Protein AF-A0A358DQ91-F1 (afdb_monomer_lite)

Radius of gyration: 18.89 Å; chains: 1; bounding box: 40×40×50 Å

Foldseek 3Di:
DDDDPPPPDPPVVVVCVVVVVVVVVVVVVVVVPDDDDDDPDDDDDQDDPDDDDPCSLVVQLVVCVVCVVVVDDDAAEDQQVQEPRDKDWDDPPDDCNHRHPSQVVSCVRVPGRTID

Sequence (116 aa):
MTNRPWYWHPVPSTLMTPMSWLWKAGQQWRHGRRRTEVHELPLLVVGNPRVGGSGKTPISIDLVERARDLGFEPCWIGRGVGGDGRIRQVTAETGSAQVGDEALMARHRLGSHCYS

pLDDT: mean 82.65, std 13.24, range [38.34, 95.06]

Secondary structure (DSSP, 8-state):
-----GGG-SSTTTTTHHHHHHHHHHHHHHHTT---PPPSS-------SSSS--SHHHHHHHHHHHHHHTT----EE---TTS-S---B--SS--HHHH-HHHHHHHHHH-S-EE-

Structure (mmCIF, N/CA/C/O backbone):
data_AF-A0A358DQ91-F1
#
_entry.id   AF-A0A358DQ91-F1
#
loop_
_atom_site.group_PDB
_atom_site.id
_atom_site.type_symbol
_atom_site.label_atom_id
_atom_site.label_alt_id
_atom_site.label_comp_id
_atom_site.label_asym_id
_atom_site.label_entity_id
_atom_site.label_seq_id
_atom_site.pdbx_PDB_ins_code
_atom_site.Cartn_x
_atom_site.Cartn_y
_atom_site.Cartn_z
_atom_site.occupancy
_atom_site.B_iso_or_equiv
_atom_site.auth_seq_id
_atom_site.auth_comp_id
_atom_site.auth_asym_id
_atom_site.auth_atom_id
_atom_site.pdbx_PDB_model_num
ATOM 1 N N . MET A 1 1 ? -2.909 19.745 -30.923 1.00 38.34 1 MET A N 1
ATOM 2 C CA . MET A 1 1 ? -1.486 19.590 -30.548 1.00 38.34 1 MET A CA 1
ATOM 3 C C . MET A 1 1 ? -1.323 18.246 -29.848 1.00 38.34 1 MET A C 1
ATOM 5 O O . MET A 1 1 ? -1.546 18.143 -28.652 1.00 38.34 1 MET A O 1
ATOM 9 N N . THR A 1 2 ? -1.072 17.187 -30.616 1.00 44.75 2 THR A N 1
ATOM 10 C CA . THR A 1 2 ? -1.072 15.796 -30.136 1.00 44.75 2 THR A CA 1
ATOM 11 C C . THR A 1 2 ? 0.352 15.422 -29.737 1.00 44.75 2 THR A C 1
ATOM 13 O O . THR A 1 2 ? 1.214 15.258 -30.598 1.00 44.75 2 THR A O 1
ATOM 16 N N . ASN A 1 3 ? 0.618 15.343 -28.433 1.00 47.53 3 ASN A N 1
ATOM 17 C CA . ASN A 1 3 ? 1.941 15.027 -27.903 1.00 47.53 3 ASN A CA 1
ATOM 18 C C . ASN A 1 3 ? 2.223 13.531 -28.129 1.00 47.53 3 ASN A C 1
ATOM 20 O O . ASN A 1 3 ? 1.727 12.673 -27.398 1.00 47.53 3 ASN A O 1
ATOM 24 N N . ARG A 1 4 ? 2.954 13.199 -29.200 1.00 50.25 4 ARG A N 1
ATOM 25 C CA . ARG A 1 4 ? 3.405 11.827 -29.474 1.00 50.25 4 ARG A CA 1
ATOM 26 C C . ARG A 1 4 ? 4.450 11.444 -28.413 1.00 50.25 4 ARG A C 1
ATOM 28 O O . ARG A 1 4 ? 5.433 12.168 -28.276 1.00 50.25 4 ARG A O 1
ATOM 35 N N . PRO A 1 5 ? 4.282 10.337 -27.666 1.00 57.47 5 PRO A N 1
ATOM 36 C CA . PRO A 1 5 ? 5.267 9.921 -26.673 1.00 57.47 5 PRO A CA 1
ATOM 37 C C . PRO A 1 5 ? 6.596 9.560 -27.354 1.00 57.47 5 PRO A C 1
ATOM 39 O O . PRO A 1 5 ? 6.612 8.821 -28.338 1.00 57.47 5 PRO A O 1
ATOM 42 N N . TRP A 1 6 ? 7.711 10.067 -26.815 1.00 58.00 6 TRP A N 1
ATOM 43 C CA . TRP A 1 6 ? 9.062 10.016 -27.408 1.00 58.00 6 TRP A CA 1
ATOM 44 C C . TRP A 1 6 ? 9.609 8.596 -27.693 1.00 58.00 6 TRP A C 1
ATOM 46 O O . TRP A 1 6 ? 10.590 8.436 -28.414 1.00 58.00 6 TRP A O 1
ATOM 56 N N . TYR A 1 7 ? 8.946 7.552 -27.188 1.00 59.28 7 TYR A N 1
ATOM 57 C CA . TYR A 1 7 ? 9.314 6.140 -27.353 1.00 59.28 7 TYR A CA 1
ATOM 58 C C . TYR A 1 7 ? 9.009 5.537 -28.743 1.00 59.28 7 TYR A C 1
ATOM 60 O O . TYR A 1 7 ? 9.234 4.350 -28.958 1.00 59.28 7 TYR A O 1
ATOM 68 N N . TRP A 1 8 ? 8.498 6.330 -29.692 1.00 48.94 8 TRP A N 1
ATOM 69 C CA . TRP A 1 8 ? 8.071 5.878 -31.028 1.00 48.94 8 TRP A CA 1
ATOM 70 C C . TRP A 1 8 ? 9.115 6.052 -32.147 1.00 48.94 8 TRP A C 1
ATOM 72 O O . TRP A 1 8 ? 8.761 6.021 -33.326 1.00 48.94 8 TRP A O 1
ATOM 82 N N . HIS A 1 9 ? 10.401 6.210 -31.817 1.00 56.31 9 HIS A N 1
ATOM 83 C CA . HIS A 1 9 ? 11.472 6.164 -32.819 1.00 56.31 9 HIS A CA 1
ATOM 84 C C . HIS A 1 9 ? 12.036 4.733 -32.945 1.00 56.31 9 HIS A C 1
ATOM 86 O O . HIS A 1 9 ? 12.539 4.190 -31.960 1.00 56.31 9 HIS A O 1
ATOM 92 N N . PRO A 1 10 ? 11.984 4.103 -34.137 1.00 58.41 10 PRO A N 1
ATOM 93 C CA . PRO A 1 10 ? 12.321 2.685 -34.309 1.00 58.41 10 PRO A CA 1
ATOM 94 C C . PRO A 1 10 ? 13.823 2.360 -34.217 1.00 58.41 10 PRO A C 1
ATOM 96 O O . PRO A 1 10 ? 14.178 1.193 -34.116 1.00 58.41 10 PRO A O 1
ATOM 99 N N . VAL A 1 11 ? 14.714 3.358 -34.227 1.00 58.59 11 VAL A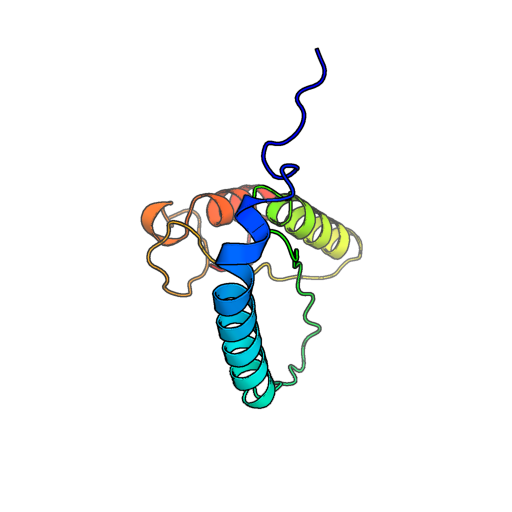 N 1
ATOM 100 C CA . VAL A 1 11 ? 16.158 3.136 -34.451 1.00 58.59 11 VAL A CA 1
ATOM 101 C C . VAL A 1 11 ? 17.022 3.078 -33.169 1.00 58.59 11 VAL A C 1
ATOM 103 O O . VAL A 1 11 ? 17.941 2.264 -33.140 1.00 58.59 11 VAL A O 1
ATOM 106 N N . PRO A 1 12 ? 16.745 3.796 -32.054 1.00 56.69 12 PRO A N 1
ATOM 107 C CA . PRO A 1 12 ? 17.537 3.633 -30.822 1.00 56.69 12 PRO A CA 1
ATOM 108 C C . PRO A 1 12 ? 17.198 2.357 -30.025 1.00 56.69 12 PRO A C 1
ATOM 110 O O . PRO A 1 12 ? 17.978 1.925 -29.177 1.00 56.69 12 PRO A O 1
ATOM 113 N N . SER A 1 13 ? 16.042 1.733 -30.288 1.00 55.09 13 SER A N 1
ATOM 114 C CA . SER A 1 13 ? 15.545 0.565 -29.537 1.00 55.09 13 SER A CA 1
ATOM 115 C C . SER A 1 13 ? 16.318 -0.732 -29.818 1.00 55.09 13 SER A C 1
ATOM 117 O O . SER A 1 13 ? 16.340 -1.634 -28.976 1.00 55.09 13 SER A O 1
ATOM 119 N N . THR A 1 14 ? 16.994 -0.825 -30.968 1.00 61.78 14 THR A N 1
ATOM 120 C CA . THR A 1 14 ? 17.742 -2.028 -31.374 1.00 61.78 14 THR A CA 1
ATOM 121 C C . THR A 1 14 ? 19.094 -2.151 -30.658 1.00 61.78 14 THR A C 1
ATOM 123 O O . THR A 1 1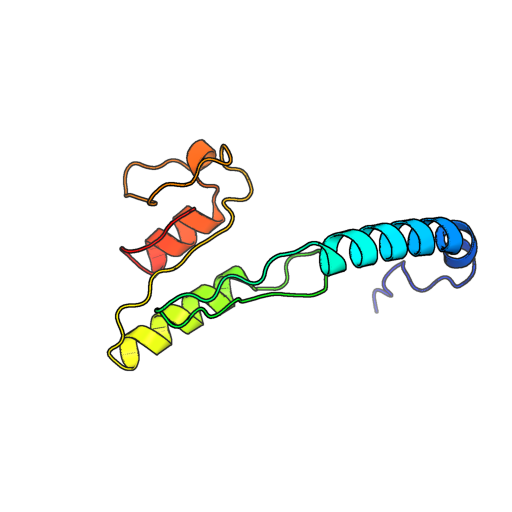4 ? 19.593 -3.248 -30.421 1.00 61.78 14 THR A O 1
ATOM 126 N N . LEU A 1 15 ? 19.685 -1.028 -30.238 1.00 70.81 15 LEU A N 1
ATOM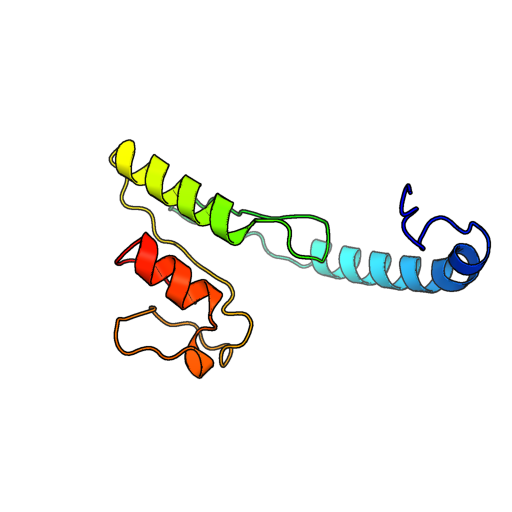 127 C CA . LEU A 1 15 ? 20.956 -1.041 -29.504 1.00 70.81 15 LEU A CA 1
ATOM 128 C C . LEU A 1 15 ? 20.778 -1.491 -28.040 1.00 70.81 15 LEU A C 1
ATOM 130 O O . LEU A 1 15 ? 21.685 -2.055 -27.436 1.00 70.81 15 LEU A O 1
ATOM 134 N N . MET A 1 16 ? 19.585 -1.282 -27.472 1.00 68.94 16 MET A N 1
ATOM 135 C CA . MET A 1 16 ? 19.224 -1.676 -26.099 1.00 68.94 16 MET A CA 1
ATOM 136 C C . MET A 1 16 ? 18.619 -3.090 -26.012 1.00 68.94 16 MET A C 1
ATOM 138 O O . MET A 1 16 ? 18.322 -3.589 -24.920 1.00 68.94 16 MET A O 1
ATOM 142 N N . THR A 1 17 ? 18.426 -3.768 -27.146 1.00 76.88 17 THR A N 1
ATOM 143 C CA . THR A 1 17 ? 17.856 -5.120 -27.197 1.00 76.88 17 THR A CA 1
ATOM 144 C C . THR A 1 17 ? 18.707 -6.179 -26.483 1.00 76.88 17 THR A C 1
ATOM 146 O O . THR A 1 17 ? 18.118 -6.936 -25.705 1.00 76.88 17 THR A O 1
ATOM 149 N N . PRO A 1 18 ? 20.052 -6.233 -26.625 1.00 81.69 18 PRO A N 1
ATOM 150 C CA . PRO A 1 18 ? 20.855 -7.213 -25.885 1.00 81.69 18 PRO A CA 1
ATOM 151 C C . PRO A 1 18 ? 20.780 -6.995 -24.367 1.00 81.69 18 PRO A C 1
ATOM 153 O O . PRO A 1 18 ? 20.661 -7.955 -23.605 1.00 81.69 18 PRO A O 1
ATOM 156 N N . MET A 1 19 ? 20.733 -5.738 -23.914 1.00 79.94 19 MET A N 1
ATOM 157 C CA . MET A 1 19 ? 20.556 -5.415 -22.493 1.00 79.94 19 MET A CA 1
ATOM 158 C C . MET A 1 19 ? 19.178 -5.854 -21.975 1.00 79.94 19 MET A C 1
ATOM 160 O O . MET A 1 19 ? 19.052 -6.360 -20.860 1.00 79.94 19 MET A O 1
ATOM 164 N N . SER A 1 20 ? 18.144 -5.742 -22.811 1.00 80.44 20 SER A N 1
ATOM 165 C CA . SER A 1 20 ? 16.796 -6.221 -22.488 1.00 80.44 20 SER A CA 1
ATOM 166 C C . SER A 1 20 ? 16.742 -7.746 -22.346 1.00 80.44 20 SER A C 1
ATOM 168 O O . SER A 1 20 ? 16.019 -8.260 -21.492 1.00 80.44 20 SER A O 1
ATOM 170 N N . TRP A 1 21 ? 17.503 -8.484 -23.161 1.00 82.31 21 TRP A N 1
ATOM 171 C CA . TRP A 1 21 ? 17.603 -9.944 -23.066 1.00 82.31 21 TRP A CA 1
ATOM 172 C C . TRP A 1 21 ? 18.317 -10.371 -21.788 1.00 82.31 21 TRP A C 1
ATOM 174 O O . TRP A 1 21 ? 17.822 -11.255 -21.090 1.00 82.31 21 TRP A O 1
ATOM 184 N N . LEU A 1 22 ? 19.412 -9.694 -21.431 1.00 86.12 22 LEU A N 1
ATOM 185 C CA . LEU A 1 22 ? 20.124 -9.940 -20.177 1.00 86.12 22 LEU A CA 1
ATOM 186 C C . LEU A 1 22 ? 19.214 -9.704 -18.960 1.00 86.12 22 LEU A C 1
ATOM 188 O O . LEU A 1 22 ? 19.145 -10.543 -18.060 1.00 86.12 22 LEU A O 1
ATOM 192 N N . TRP A 1 23 ? 18.443 -8.612 -18.967 1.00 84.56 23 TRP A N 1
ATOM 193 C CA . TRP A 1 23 ? 17.453 -8.332 -17.924 1.00 84.56 23 TRP A CA 1
ATOM 194 C C . TRP A 1 23 ? 16.376 -9.424 -17.835 1.00 84.56 23 TRP A C 1
ATOM 196 O O . TRP A 1 23 ? 16.066 -9.905 -16.743 1.00 84.56 23 TRP A O 1
ATOM 206 N N . LYS A 1 24 ? 15.825 -9.862 -18.977 1.00 83.38 24 LYS A N 1
ATOM 207 C CA . LYS A 1 24 ? 14.836 -10.953 -19.033 1.00 83.38 24 LYS A CA 1
ATOM 208 C C . LYS A 1 24 ? 15.402 -12.272 -18.508 1.00 83.38 24 LYS A C 1
ATOM 210 O O . LYS A 1 24 ? 14.728 -12.935 -17.724 1.00 83.38 24 LYS A O 1
ATOM 215 N N . ALA A 1 25 ? 16.628 -12.629 -18.888 1.00 84.69 25 ALA A N 1
ATOM 216 C CA . ALA A 1 25 ? 17.294 -13.842 -18.420 1.00 84.69 25 ALA A CA 1
ATOM 217 C C . ALA A 1 25 ? 17.487 -13.825 -16.894 1.00 84.69 25 ALA A C 1
ATOM 219 O O . ALA A 1 25 ? 17.144 -14.793 -16.215 1.00 84.69 25 ALA A O 1
ATOM 220 N N . GLY A 1 26 ? 17.937 -12.694 -16.337 1.00 84.75 26 GLY A N 1
ATOM 221 C CA . GLY A 1 26 ? 18.048 -12.509 -14.889 1.00 84.75 26 GLY A CA 1
ATOM 222 C C . GLY A 1 26 ? 16.700 -12.623 -14.168 1.00 84.75 26 GLY A C 1
ATOM 223 O O . GLY A 1 26 ? 16.599 -13.284 -13.134 1.00 84.75 26 GLY A O 1
ATOM 224 N N . GLN A 1 27 ? 15.638 -12.039 -14.728 1.00 83.31 27 GLN A N 1
ATOM 225 C CA . GLN A 1 27 ? 14.289 -12.158 -14.169 1.00 83.31 27 GLN A CA 1
ATOM 226 C C . GLN A 1 27 ? 13.782 -13.605 -14.205 1.00 83.31 27 GLN A C 1
ATOM 228 O O . GLN A 1 27 ? 13.290 -14.088 -13.186 1.00 83.31 27 GLN A O 1
ATOM 233 N N . GLN A 1 28 ? 13.960 -14.320 -15.319 1.00 82.88 28 GLN A N 1
ATOM 234 C CA . GLN A 1 28 ? 13.566 -15.726 -15.451 1.00 82.88 28 GLN A CA 1
ATOM 235 C C . GLN A 1 28 ? 14.292 -16.614 -14.433 1.00 82.88 28 GLN A C 1
ATOM 237 O O . GLN A 1 28 ? 13.670 -17.443 -13.768 1.00 82.88 28 GLN A O 1
ATOM 242 N N . TRP A 1 29 ? 15.596 -16.398 -14.255 1.00 83.81 29 TRP A N 1
ATOM 243 C CA . TRP A 1 29 ? 16.402 -17.123 -13.277 1.00 83.81 29 TRP A CA 1
ATOM 244 C C . TRP A 1 29 ? 15.932 -16.887 -11.837 1.00 83.81 29 TRP A C 1
ATOM 246 O O . TRP A 1 29 ? 15.848 -17.825 -11.045 1.00 83.81 29 TRP A O 1
ATOM 256 N N . ARG A 1 30 ? 15.558 -15.646 -11.500 1.00 80.12 30 ARG A N 1
ATOM 257 C CA . ARG A 1 30 ? 14.964 -15.321 -10.195 1.00 80.12 30 ARG A CA 1
ATOM 258 C C . ARG A 1 30 ? 13.588 -15.953 -10.028 1.00 80.12 30 ARG A C 1
ATOM 260 O O . ARG A 1 30 ? 13.302 -16.454 -8.948 1.00 80.12 30 ARG A O 1
ATOM 267 N N . HIS A 1 31 ? 12.744 -15.938 -11.059 1.00 76.44 31 HIS A N 1
ATOM 268 C CA . HIS A 1 31 ? 11.412 -16.543 -11.012 1.00 76.44 31 HIS A CA 1
ATOM 269 C C . HIS A 1 31 ? 11.472 -18.053 -10.764 1.00 76.44 31 HIS A C 1
ATOM 271 O O . HIS A 1 31 ? 10.747 -18.533 -9.900 1.00 76.44 31 HIS A O 1
ATOM 277 N N . GLY A 1 32 ? 12.388 -18.774 -11.418 1.00 76.69 32 GLY A N 1
ATOM 278 C CA . GLY A 1 32 ? 12.575 -20.215 -11.203 1.00 76.69 32 GLY A CA 1
ATOM 279 C C . GLY A 1 32 ? 13.092 -20.599 -9.809 1.00 76.69 32 GLY A C 1
ATOM 280 O O . GLY A 1 32 ? 13.072 -21.771 -9.452 1.00 76.69 32 GLY A O 1
ATOM 281 N N . ARG A 1 33 ? 13.555 -19.627 -9.013 1.00 76.38 33 ARG A N 1
ATOM 282 C CA . ARG A 1 33 ? 14.074 -19.826 -7.649 1.00 76.38 33 ARG A CA 1
ATOM 283 C C . ARG A 1 33 ? 13.160 -19.276 -6.559 1.00 76.38 33 ARG A C 1
ATOM 285 O O . ARG A 1 33 ? 13.496 -19.376 -5.381 1.00 76.38 33 ARG A O 1
ATOM 292 N N . ARG A 1 34 ? 1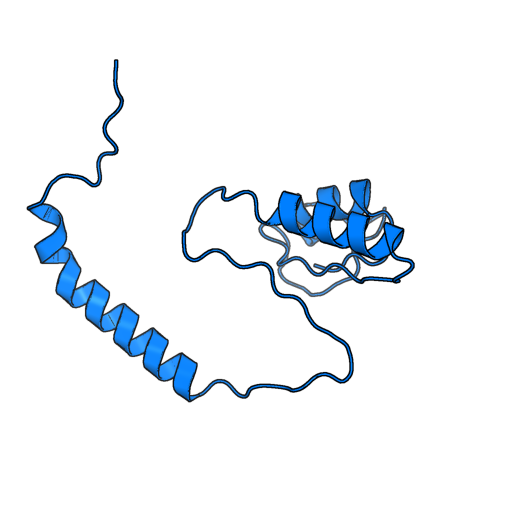2.030 -18.664 -6.923 1.00 78.56 34 ARG A N 1
ATOM 293 C CA . ARG A 1 34 ? 11.055 -18.190 -5.938 1.00 78.56 34 ARG A CA 1
ATOM 294 C C . ARG A 1 34 ? 10.311 -19.392 -5.378 1.00 78.56 34 ARG A C 1
ATOM 296 O O . ARG A 1 34 ? 9.755 -20.184 -6.131 1.00 78.56 34 ARG A O 1
ATOM 303 N N . ARG A 1 35 ? 10.293 -19.507 -4.054 1.00 75.69 35 ARG A N 1
ATOM 304 C CA . ARG A 1 35 ? 9.345 -20.382 -3.372 1.00 75.69 35 ARG A CA 1
ATOM 305 C C . ARG A 1 35 ? 8.003 -19.667 -3.333 1.00 75.69 35 ARG A C 1
ATOM 307 O O . ARG A 1 35 ? 7.939 -18.501 -2.951 1.00 75.69 35 ARG A O 1
ATOM 314 N N . THR A 1 36 ? 6.962 -20.355 -3.778 1.00 78.69 36 THR A N 1
ATOM 315 C CA . THR A 1 36 ? 5.589 -19.919 -3.542 1.00 78.69 36 THR A CA 1
ATOM 316 C C . THR A 1 36 ? 5.235 -20.333 -2.127 1.00 78.69 36 THR A C 1
ATOM 318 O O . THR A 1 36 ? 5.227 -21.524 -1.819 1.00 78.69 36 THR A O 1
ATOM 321 N N . GLU A 1 37 ? 4.989 -19.358 -1.267 1.00 81.56 37 GLU A N 1
ATOM 322 C CA . GLU A 1 37 ? 4.444 -19.607 0.061 1.00 81.56 37 GLU A CA 1
ATOM 323 C C . GLU A 1 37 ? 2.922 -19.594 -0.042 1.00 81.56 37 GLU A C 1
ATOM 325 O O . GLU A 1 37 ? 2.335 -18.718 -0.681 1.00 81.56 37 GLU A O 1
ATOM 330 N N . VAL A 1 38 ? 2.289 -20.618 0.524 1.00 80.19 38 VAL A N 1
ATOM 331 C CA . VAL A 1 38 ? 0.835 -20.676 0.643 1.00 80.19 38 VAL A CA 1
ATOM 332 C C . VAL A 1 38 ? 0.492 -20.114 2.010 1.00 80.19 38 VAL A C 1
ATOM 334 O O . VAL A 1 38 ? 1.011 -20.581 3.022 1.00 80.19 38 VAL A O 1
ATOM 337 N N . HIS A 1 39 ? -0.361 -19.100 2.026 1.00 82.38 39 HIS A N 1
ATOM 338 C CA . HIS A 1 39 ? -0.862 -18.504 3.254 1.00 82.38 39 HIS A CA 1
ATOM 339 C C . HIS A 1 39 ? -2.276 -19.021 3.527 1.00 82.38 39 HIS A C 1
ATOM 341 O O . HIS A 1 39 ? -3.044 -19.252 2.595 1.00 82.38 39 HIS A O 1
ATOM 347 N N . GLU A 1 40 ? -2.617 -19.196 4.803 1.00 87.00 40 GLU A N 1
ATOM 348 C CA . GLU A 1 40 ? -3.952 -19.641 5.233 1.00 87.00 40 GLU A CA 1
ATOM 349 C C . GLU A 1 40 ? -5.028 -18.572 4.983 1.00 87.00 40 GLU A C 1
ATOM 351 O O . GLU A 1 40 ? -6.209 -18.883 4.843 1.00 87.00 40 GLU A O 1
ATOM 356 N N . LEU A 1 41 ? -4.609 -17.306 4.893 1.00 87.44 41 LEU A N 1
ATOM 357 C CA . LEU A 1 41 ? -5.474 -16.163 4.627 1.00 87.44 41 LEU A CA 1
ATOM 358 C C . LEU A 1 41 ? -5.489 -15.807 3.131 1.00 87.44 41 LEU A C 1
ATOM 360 O O . LEU A 1 41 ? -4.447 -15.878 2.470 1.00 87.44 41 LEU A O 1
ATOM 364 N N . PRO A 1 42 ? -6.638 -15.359 2.591 1.00 87.75 42 PRO A N 1
ATOM 365 C CA . PRO A 1 42 ? -6.730 -14.911 1.207 1.00 87.75 42 PRO A CA 1
ATOM 366 C C . PRO A 1 42 ? -5.867 -13.661 0.980 1.00 87.75 42 PRO A C 1
ATOM 368 O O . PRO A 1 42 ? -6.051 -12.634 1.630 1.00 87.75 42 PRO A O 1
ATOM 371 N N . LEU A 1 43 ? -4.936 -13.741 0.024 1.00 90.50 43 LEU A N 1
ATOM 372 C CA . LEU A 1 43 ? -4.027 -12.651 -0.337 1.00 90.50 43 LEU A CA 1
ATOM 373 C C . LEU A 1 43 ? -4.360 -12.104 -1.729 1.00 90.50 43 LEU A C 1
ATOM 375 O O . LEU A 1 43 ? -4.301 -12.831 -2.721 1.00 90.50 43 LEU A O 1
ATOM 379 N N . LEU A 1 44 ? -4.641 -10.802 -1.814 1.00 90.56 44 LEU A N 1
ATOM 380 C CA . LEU A 1 44 ? -4.926 -10.111 -3.070 1.00 90.56 44 LEU A CA 1
ATOM 381 C C . LEU A 1 44 ? -3.821 -9.102 -3.397 1.00 90.56 44 LEU A C 1
ATOM 383 O O . LEU A 1 44 ? -3.633 -8.110 -2.699 1.00 90.56 44 LEU A O 1
ATOM 387 N N . VAL A 1 45 ? -3.080 -9.357 -4.478 1.00 90.12 45 VAL A N 1
ATOM 388 C CA . VAL A 1 45 ? -1.927 -8.537 -4.879 1.00 90.12 45 VAL A CA 1
ATOM 389 C C . VAL A 1 45 ? -2.309 -7.586 -6.013 1.00 90.12 45 VAL A C 1
ATOM 391 O O . VAL A 1 45 ? -2.569 -8.014 -7.137 1.00 90.12 45 VAL A O 1
ATOM 394 N N . VAL A 1 46 ? -2.263 -6.277 -5.750 1.00 88.62 46 VAL A N 1
ATOM 395 C CA . VAL A 1 46 ? -2.529 -5.237 -6.759 1.00 88.62 46 VAL A CA 1
ATOM 396 C C . VAL A 1 46 ? -1.226 -4.810 -7.448 1.00 88.62 46 VAL A C 1
ATOM 398 O O . VAL A 1 46 ? -0.442 -3.994 -6.959 1.00 88.62 46 VAL A O 1
ATOM 401 N N . GLY A 1 47 ? -0.975 -5.396 -8.620 1.00 84.25 47 GLY A N 1
ATOM 402 C CA . GLY A 1 47 ? 0.201 -5.155 -9.462 1.00 84.25 47 GLY A CA 1
ATOM 403 C C . GLY A 1 47 ? -0.058 -4.242 -10.670 1.00 84.25 47 GLY A C 1
ATOM 404 O O . GLY A 1 47 ? -1.165 -3.821 -10.949 1.00 84.25 47 GLY A O 1
ATOM 405 N N . ASN A 1 48 ? 1.005 -3.889 -11.395 1.00 80.75 48 ASN A N 1
ATOM 406 C CA . ASN A 1 48 ? 0.972 -3.190 -12.692 1.00 80.75 48 ASN A CA 1
ATOM 407 C C . ASN A 1 48 ? 2.293 -3.536 -13.374 1.00 80.75 48 ASN A C 1
ATOM 409 O O . ASN A 1 48 ? 3.334 -3.343 -12.735 1.00 80.75 48 ASN A O 1
ATOM 413 N N . PRO A 1 49 ? 2.271 -3.991 -14.631 1.00 73.25 49 PRO A N 1
ATOM 414 C CA . PRO A 1 49 ? 3.483 -4.313 -15.373 1.00 73.25 49 PRO A CA 1
ATOM 415 C C . PRO A 1 49 ? 4.318 -3.087 -15.775 1.00 73.25 49 PRO A C 1
ATOM 417 O O . PRO A 1 49 ? 5.456 -3.262 -16.203 1.00 73.25 49 PRO A O 1
ATOM 420 N N . ARG A 1 50 ? 3.788 -1.857 -15.668 1.00 68.31 50 ARG A N 1
ATOM 421 C CA . ARG A 1 50 ? 4.493 -0.629 -16.074 1.00 68.31 50 ARG A CA 1
ATOM 422 C C . ARG A 1 50 ? 5.007 0.199 -14.893 1.00 68.31 50 ARG A C 1
ATOM 424 O O . ARG A 1 50 ? 4.365 0.293 -13.845 1.00 68.31 50 ARG A O 1
ATOM 431 N N . VAL A 1 51 ? 6.166 0.826 -15.103 1.00 60.84 51 VAL A N 1
ATOM 432 C CA . VAL A 1 51 ? 6.769 1.818 -14.199 1.00 60.84 51 VAL A CA 1
ATOM 433 C C . VAL A 1 51 ? 6.142 3.187 -14.492 1.00 60.84 51 VAL A C 1
ATOM 435 O O . VAL A 1 51 ? 6.056 3.579 -15.653 1.00 60.84 51 VAL A O 1
ATOM 438 N N . GLY A 1 52 ? 5.672 3.885 -13.455 1.00 62.97 52 GLY A N 1
ATOM 439 C CA . GLY A 1 52 ? 4.971 5.174 -13.555 1.00 62.97 52 GLY A CA 1
ATOM 440 C C . GLY A 1 52 ? 3.709 5.231 -12.686 1.00 62.97 52 GLY A C 1
ATOM 441 O O . GLY A 1 52 ? 3.225 4.191 -12.226 1.00 62.97 52 GLY A O 1
ATOM 442 N N . GLY A 1 53 ? 3.171 6.436 -12.461 1.00 66.12 53 GLY A N 1
ATOM 443 C CA . GLY A 1 53 ? 1.959 6.684 -11.668 1.00 66.12 53 GLY A CA 1
ATOM 444 C C . GLY A 1 53 ? 0.732 6.003 -12.273 1.00 66.12 53 GLY A C 1
ATOM 445 O O . GLY A 1 53 ? 0.045 6.567 -13.113 1.00 66.12 53 GLY A O 1
ATOM 446 N N . SER A 1 54 ? 0.493 4.754 -11.875 1.00 63.66 54 SER A N 1
ATOM 447 C CA . SER A 1 54 ? -0.490 3.865 -12.511 1.00 63.66 54 SER A CA 1
ATOM 448 C C . SER A 1 54 ? -1.721 3.621 -11.638 1.00 63.66 54 SER A C 1
ATOM 450 O O . SER A 1 54 ? -2.398 2.614 -11.803 1.00 63.66 54 SER A O 1
ATOM 452 N N . GLY A 1 55 ? -1.965 4.491 -10.654 1.00 76.62 55 GLY A N 1
ATOM 453 C CA . GLY A 1 55 ? -3.163 4.447 -9.810 1.00 76.62 55 GLY A CA 1
ATOM 454 C C . GLY A 1 55 ? -3.301 3.219 -8.902 1.00 76.62 55 GLY A C 1
ATOM 455 O O . GLY A 1 55 ? -4.362 3.024 -8.323 1.00 76.62 55 GLY A O 1
ATOM 456 N N . LYS A 1 56 ? -2.252 2.400 -8.742 1.00 86.38 56 LYS A N 1
ATOM 457 C CA . LYS A 1 56 ? -2.291 1.165 -7.932 1.00 86.38 56 LYS A CA 1
ATOM 458 C C . LYS A 1 56 ? -2.744 1.425 -6.501 1.00 86.38 56 LYS A C 1
ATOM 460 O O . LYS A 1 56 ? -3.582 0.694 -5.995 1.00 86.38 56 LYS A O 1
ATOM 465 N N . THR A 1 57 ? -2.170 2.448 -5.871 1.00 86.88 57 THR A N 1
ATOM 466 C CA . THR A 1 57 ? -2.419 2.779 -4.468 1.00 86.88 57 THR A CA 1
ATOM 467 C C . THR A 1 57 ? -3.884 3.188 -4.272 1.00 86.88 57 THR A C 1
ATOM 469 O O . THR A 1 57 ? -4.556 2.509 -3.497 1.00 86.88 57 THR A O 1
ATOM 472 N N . PRO A 1 58 ? -4.449 4.140 -5.050 1.00 87.81 58 PRO A N 1
ATOM 473 C CA . PRO A 1 58 ? -5.890 4.406 -5.041 1.00 87.81 58 PRO A CA 1
ATOM 474 C C . PRO A 1 58 ? -6.766 3.167 -5.263 1.00 87.81 58 PRO A C 1
ATOM 476 O O . PRO A 1 58 ? -7.702 2.949 -4.505 1.00 87.81 58 PRO A O 1
ATOM 479 N N . ILE A 1 59 ? -6.441 2.326 -6.253 1.00 90.94 59 ILE A N 1
ATOM 480 C CA . ILE A 1 59 ? -7.221 1.112 -6.555 1.00 90.94 59 ILE A CA 1
ATOM 481 C C . ILE A 1 59 ? -7.162 0.114 -5.394 1.00 90.94 59 ILE A C 1
ATOM 483 O O . ILE A 1 59 ? -8.167 -0.494 -5.047 1.00 90.94 59 ILE A O 1
ATOM 487 N N . SER A 1 60 ? -5.993 -0.058 -4.777 1.00 92.75 60 SER A N 1
ATOM 488 C CA . SER A 1 60 ? -5.837 -0.960 -3.636 1.00 92.75 60 SER A CA 1
ATOM 489 C C . SER A 1 60 ? -6.618 -0.481 -2.413 1.00 92.75 60 SER A C 1
ATOM 491 O O . SER A 1 60 ? -7.152 -1.305 -1.684 1.00 92.75 60 SER A O 1
ATOM 493 N N . ILE A 1 61 ? -6.721 0.835 -2.215 1.00 92.31 61 ILE A N 1
ATOM 494 C CA . ILE A 1 61 ? -7.501 1.434 -1.130 1.00 92.31 61 ILE A CA 1
ATOM 495 C C . ILE A 1 61 ? -9.000 1.238 -1.389 1.00 92.31 61 ILE A C 1
ATOM 497 O O . ILE A 1 61 ? -9.692 0.735 -0.512 1.00 92.31 61 ILE A O 1
ATOM 501 N N . ASP A 1 62 ? -9.484 1.538 -2.599 1.00 92.94 62 ASP A N 1
ATOM 502 C CA . ASP A 1 62 ? -10.888 1.321 -2.998 1.00 92.94 62 ASP A CA 1
ATOM 503 C C . ASP A 1 62 ? -11.306 -0.154 -2.852 1.00 92.94 62 ASP A C 1
ATOM 505 O O . ASP A 1 62 ? -12.395 -0.463 -2.378 1.00 92.94 62 ASP A O 1
ATOM 509 N N . LEU A 1 63 ? -10.413 -1.089 -3.177 1.00 93.62 63 LEU A N 1
ATOM 510 C CA . LEU A 1 63 ? -10.658 -2.520 -3.005 1.00 93.62 63 LEU A CA 1
ATOM 511 C C . LEU A 1 63 ? -10.825 -2.918 -1.532 1.00 93.62 63 LEU A C 1
ATOM 513 O O . LEU A 1 63 ? -11.672 -3.749 -1.209 1.00 93.62 63 LEU A O 1
ATOM 517 N N . VAL A 1 64 ? -10.026 -2.323 -0.645 1.00 95.06 64 VAL A N 1
ATOM 518 C CA . VAL A 1 64 ? -10.132 -2.529 0.805 1.00 95.06 64 VAL A CA 1
ATOM 519 C C . VAL A 1 64 ? -11.423 -1.913 1.346 1.00 95.06 64 VAL A C 1
ATOM 521 O O . VAL A 1 64 ? -12.091 -2.554 2.153 1.00 95.06 64 VAL A O 1
ATOM 524 N N . GLU A 1 65 ? -11.805 -0.718 0.885 1.00 94.00 65 GLU A N 1
ATOM 525 C CA . GLU A 1 65 ? -13.088 -0.081 1.228 1.00 94.00 65 GLU A CA 1
ATOM 526 C C . GLU A 1 65 ? -14.264 -0.993 0.841 1.00 94.00 65 GLU A C 1
ATOM 528 O O . GLU A 1 65 ? -15.055 -1.373 1.701 1.00 94.00 65 GLU A O 1
ATOM 533 N N . ARG A 1 66 ? -14.307 -1.477 -0.406 1.00 94.44 66 ARG A N 1
ATOM 534 C CA . ARG A 1 66 ? -15.359 -2.402 -0.866 1.00 94.44 66 ARG A CA 1
ATOM 535 C C . ARG A 1 66 ? -15.379 -3.718 -0.096 1.00 94.44 66 ARG A C 1
ATOM 537 O O . ARG A 1 66 ? -16.447 -4.260 0.164 1.00 94.44 66 ARG A O 1
ATOM 544 N N . ALA A 1 67 ? -14.215 -4.265 0.250 1.00 93.81 67 ALA A N 1
ATOM 545 C CA . ALA A 1 67 ? -14.152 -5.486 1.047 1.00 93.81 67 ALA A CA 1
ATOM 546 C C . ALA A 1 67 ? -14.749 -5.271 2.449 1.00 93.81 67 ALA A C 1
ATOM 548 O O . ALA A 1 67 ? -15.437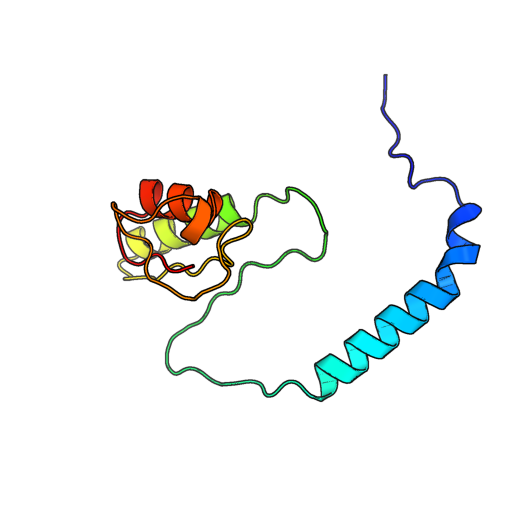 -6.154 2.957 1.00 93.81 67 ALA A O 1
ATOM 549 N N . ARG A 1 68 ? -14.560 -4.090 3.047 1.00 94.19 68 ARG A N 1
ATOM 550 C CA . ARG A 1 68 ? -15.212 -3.732 4.315 1.00 94.19 68 ARG A CA 1
ATOM 551 C C . ARG A 1 68 ? -16.717 -3.574 4.172 1.00 94.19 68 ARG A C 1
ATOM 553 O O . ARG A 1 68 ? -17.442 -4.063 5.030 1.00 94.19 68 ARG A O 1
ATOM 560 N N . ASP A 1 69 ? -17.187 -2.982 3.077 1.00 94.81 69 ASP A N 1
ATOM 561 C CA . ASP A 1 69 ? -18.625 -2.873 2.791 1.00 94.81 69 ASP A CA 1
ATOM 562 C C . ASP A 1 69 ? -19.294 -4.250 2.647 1.00 94.81 69 ASP A C 1
ATOM 564 O O . ASP A 1 69 ? -20.469 -4.422 2.963 1.00 94.81 69 ASP A O 1
ATOM 568 N N . LEU A 1 70 ? -18.531 -5.257 2.212 1.00 95.00 70 LEU A N 1
ATOM 569 C CA . LEU A 1 70 ? -18.958 -6.657 2.153 1.00 95.00 70 LEU A CA 1
ATOM 570 C C . LEU A 1 70 ? -18.855 -7.392 3.506 1.00 95.00 70 LEU A C 1
ATOM 572 O O . LEU A 1 70 ? -19.159 -8.582 3.570 1.00 95.00 70 LEU A O 1
ATOM 576 N N . GLY A 1 71 ? -18.439 -6.712 4.579 1.00 95.00 71 GLY A N 1
ATOM 577 C CA . GLY A 1 71 ? -18.335 -7.263 5.933 1.00 95.00 71 GLY A CA 1
ATOM 578 C C . GLY A 1 71 ? -17.012 -7.965 6.254 1.00 95.00 71 GLY A C 1
ATOM 579 O O . GLY A 1 71 ? -16.928 -8.650 7.270 1.00 95.00 71 GLY A O 1
ATOM 580 N N . PHE A 1 72 ? -15.980 -7.824 5.416 1.00 93.50 72 PHE A N 1
ATOM 581 C CA . PHE A 1 72 ? -14.647 -8.354 5.717 1.00 93.50 72 PHE A CA 1
ATOM 582 C C . PHE A 1 72 ? -13.819 -7.375 6.563 1.00 93.50 72 PHE A C 1
ATOM 584 O O . PHE A 1 72 ? -14.018 -6.162 6.521 1.00 93.50 72 PHE A O 1
ATOM 591 N N . GLU A 1 73 ? -12.799 -7.899 7.249 1.00 93.06 73 GLU A N 1
ATOM 592 C CA . GLU A 1 73 ? -11.794 -7.120 7.991 1.00 93.06 73 GLU A CA 1
ATOM 593 C C . GLU A 1 73 ? -10.413 -7.184 7.297 1.00 93.06 73 GLU A C 1
ATOM 595 O O . GLU A 1 73 ? -9.489 -7.848 7.771 1.00 93.06 73 GLU A O 1
ATOM 600 N N . PRO A 1 74 ? -10.247 -6.546 6.123 1.00 94.50 74 PRO A N 1
ATOM 601 C CA . PRO A 1 74 ? -9.007 -6.596 5.357 1.00 94.50 74 PRO A CA 1
ATOM 602 C C . PRO A 1 74 ? -7.863 -5.807 6.009 1.00 94.50 74 PRO A C 1
ATOM 604 O O . PRO A 1 74 ? -8.050 -4.726 6.574 1.00 94.50 74 PRO A O 1
ATOM 607 N N . CYS A 1 75 ? -6.647 -6.314 5.807 1.00 93.81 75 CYS A N 1
ATOM 608 C CA . CYS A 1 75 ? -5.391 -5.646 6.126 1.00 93.81 75 CYS A CA 1
ATOM 609 C C . CYS A 1 75 ? -4.735 -5.127 4.838 1.00 93.81 75 CYS A C 1
ATOM 611 O O . CYS A 1 75 ? -4.561 -5.882 3.879 1.00 93.81 75 CYS A O 1
ATOM 613 N N . TRP A 1 76 ? -4.365 -3.845 4.808 1.00 94.94 76 TRP A N 1
ATOM 614 C CA . TRP A 1 76 ? -3.659 -3.243 3.678 1.00 94.94 76 TRP A CA 1
ATOM 615 C C . TRP A 1 76 ? -2.149 -3.245 3.922 1.00 94.94 76 TRP A C 1
ATOM 617 O O . TRP A 1 76 ? -1.680 -2.806 4.974 1.00 94.94 76 TRP A O 1
ATOM 627 N N . ILE A 1 77 ? -1.382 -3.705 2.932 1.00 93.19 77 ILE A N 1
ATOM 628 C CA . ILE A 1 77 ? 0.082 -3.747 2.985 1.00 93.19 77 ILE A CA 1
ATOM 629 C C . ILE A 1 77 ? 0.644 -2.970 1.794 1.00 93.19 77 ILE A C 1
ATOM 631 O O . ILE A 1 77 ? 0.472 -3.359 0.636 1.00 93.19 77 ILE A O 1
ATOM 635 N N . GLY A 1 78 ? 1.324 -1.869 2.095 1.00 91.19 78 GLY A N 1
ATOM 636 C CA . GLY A 1 78 ? 2.070 -1.054 1.147 1.00 91.19 78 GLY A CA 1
ATOM 637 C C . GLY A 1 78 ? 3.553 -1.409 1.123 1.00 91.19 78 GLY A C 1
ATOM 638 O O . GLY A 1 78 ? 4.061 -2.126 1.977 1.00 91.19 78 GLY A O 1
ATOM 639 N N . ARG A 1 79 ? 4.275 -0.888 0.126 1.00 85.06 79 ARG A N 1
ATOM 640 C CA . ARG A 1 79 ? 5.737 -1.054 0.030 1.00 85.06 79 ARG A CA 1
ATOM 641 C C . ARG A 1 79 ? 6.526 -0.008 0.833 1.00 85.06 79 ARG A C 1
ATOM 643 O O . ARG A 1 79 ? 7.722 -0.188 1.030 1.00 85.06 79 ARG A O 1
ATOM 650 N N . GLY A 1 80 ? 5.903 1.114 1.177 1.00 82.12 80 GLY A N 1
ATOM 651 C CA . GLY A 1 80 ? 6.575 2.221 1.858 1.00 82.12 80 GLY A CA 1
ATOM 652 C C . GLY A 1 80 ? 7.615 2.941 1.022 1.00 82.12 80 GLY A C 1
ATOM 653 O O . GLY A 1 80 ? 8.725 3.205 1.480 1.00 82.12 80 GLY A O 1
ATOM 654 N N . VAL A 1 81 ? 7.292 3.226 -0.242 1.00 82.31 81 VAL A N 1
ATOM 655 C CA . VAL A 1 81 ? 8.208 3.960 -1.122 1.00 82.31 81 VAL A CA 1
ATOM 656 C C . VAL A 1 81 ? 8.494 5.339 -0.518 1.00 82.31 81 VAL A C 1
ATOM 658 O O . VAL A 1 81 ? 7.571 6.106 -0.264 1.00 82.31 81 VAL A O 1
ATOM 661 N N . GLY A 1 82 ? 9.776 5.639 -0.294 1.00 83.88 82 GLY A N 1
ATOM 662 C CA . GLY A 1 82 ? 10.225 6.872 0.367 1.00 83.88 82 GLY A CA 1
ATOM 663 C C . GLY A 1 82 ? 10.382 6.767 1.890 1.00 83.88 82 GLY A C 1
ATOM 664 O O . GLY A 1 82 ? 10.883 7.709 2.493 1.00 83.88 82 GLY A O 1
ATOM 665 N N . GLY A 1 83 ? 10.000 5.638 2.497 1.00 89.50 83 GLY A N 1
ATOM 666 C CA . GLY A 1 83 ? 10.261 5.330 3.904 1.00 89.50 83 GLY A CA 1
ATOM 667 C C . GLY A 1 83 ? 11.631 4.685 4.146 1.00 89.50 83 GLY A C 1
ATOM 668 O O . GLY A 1 83 ? 12.447 4.533 3.233 1.00 89.50 83 GLY A O 1
ATOM 669 N N . ASP A 1 84 ? 11.864 4.237 5.380 1.00 92.00 84 ASP A N 1
ATOM 670 C CA . ASP A 1 84 ? 13.140 3.639 5.805 1.00 92.00 84 ASP A CA 1
ATOM 671 C C . ASP A 1 84 ? 13.279 2.141 5.469 1.00 92.00 84 ASP A C 1
ATOM 673 O O . ASP A 1 84 ? 14.311 1.524 5.745 1.00 92.00 84 ASP A O 1
ATOM 677 N N . GLY A 1 85 ? 12.247 1.560 4.850 1.00 88.00 85 GLY A N 1
ATOM 678 C CA . GLY A 1 85 ? 12.227 0.180 4.367 1.00 88.00 85 GLY A CA 1
ATOM 679 C C . GLY A 1 85 ? 12.025 -0.881 5.450 1.00 88.00 85 GLY A C 1
ATOM 680 O O . GLY A 1 85 ? 12.157 -2.069 5.151 1.00 88.00 85 GLY A O 1
ATOM 681 N N . ARG A 1 86 ? 11.721 -0.496 6.696 1.00 91.50 86 ARG A N 1
ATOM 682 C CA . ARG A 1 86 ? 11.393 -1.453 7.761 1.00 91.50 86 ARG A CA 1
ATOM 683 C C . ARG A 1 86 ? 9.888 -1.663 7.856 1.00 91.50 86 ARG A C 1
ATOM 685 O O . ARG A 1 86 ? 9.152 -0.698 8.055 1.00 91.50 86 ARG A O 1
ATOM 692 N N . ILE A 1 87 ? 9.492 -2.935 7.859 1.00 91.81 87 ILE A N 1
ATOM 693 C CA . ILE A 1 87 ? 8.104 -3.366 8.037 1.00 91.81 87 ILE A CA 1
ATOM 694 C C . ILE A 1 87 ? 7.583 -2.882 9.390 1.00 91.81 87 ILE A C 1
ATOM 696 O O . ILE A 1 87 ? 8.145 -3.218 10.436 1.00 91.81 87 ILE A O 1
ATOM 700 N N . ARG A 1 88 ? 6.491 -2.123 9.373 1.00 93.00 88 ARG A N 1
ATOM 701 C CA . ARG A 1 88 ? 5.789 -1.671 10.574 1.00 93.00 88 ARG A CA 1
ATOM 702 C C . ARG A 1 88 ? 4.314 -1.419 10.313 1.00 93.00 88 ARG A C 1
ATOM 704 O O . ARG A 1 88 ? 3.873 -1.236 9.182 1.00 93.00 88 ARG A O 1
ATOM 711 N N . GLN A 1 89 ? 3.552 -1.354 11.396 1.00 94.44 89 GLN A N 1
ATOM 712 C CA . GLN A 1 89 ? 2.208 -0.805 11.339 1.00 94.44 89 GLN A CA 1
ATOM 713 C C . GLN A 1 89 ? 2.285 0.712 11.165 1.00 94.44 89 GLN A C 1
ATOM 715 O O . GLN A 1 89 ? 3.039 1.391 11.862 1.00 94.44 89 GLN A O 1
ATOM 720 N N . VAL A 1 90 ? 1.479 1.241 10.254 1.00 93.88 90 VAL A N 1
ATOM 721 C CA . VAL A 1 90 ? 1.285 2.680 10.103 1.00 93.88 90 VAL A CA 1
ATOM 722 C C . VAL A 1 90 ? 0.342 3.122 11.219 1.00 93.88 90 VAL A C 1
ATOM 724 O O . VAL A 1 90 ? -0.776 2.613 11.335 1.00 93.88 90 VAL A O 1
ATOM 727 N N . THR A 1 91 ? 0.782 4.045 12.069 1.00 93.25 91 THR A N 1
ATOM 728 C CA . THR A 1 91 ? -0.008 4.581 13.189 1.00 93.25 91 THR A CA 1
ATOM 729 C C . THR A 1 91 ? -0.272 6.072 12.972 1.00 93.25 91 THR A C 1
ATOM 731 O O . THR A 1 91 ? -0.056 6.584 11.879 1.00 93.25 91 THR A O 1
ATOM 734 N N . ALA A 1 92 ? -0.869 6.766 13.944 1.00 89.38 92 ALA A N 1
ATOM 735 C CA . ALA A 1 92 ? -1.013 8.226 13.852 1.00 89.38 92 ALA A CA 1
ATOM 736 C C . ALA A 1 92 ? 0.319 8.957 14.121 1.00 89.38 92 ALA A C 1
ATOM 738 O O . ALA A 1 92 ? 0.461 10.125 13.785 1.00 89.38 92 ALA A O 1
ATOM 739 N N . GLU A 1 93 ? 1.288 8.257 14.713 1.00 91.75 93 GLU A N 1
ATOM 740 C CA . GLU A 1 93 ? 2.591 8.789 15.125 1.00 91.75 93 GLU A CA 1
ATOM 741 C C . GLU A 1 93 ? 3.684 8.521 14.083 1.00 91.75 93 GLU A C 1
ATOM 743 O O . GLU A 1 93 ? 4.758 9.118 14.134 1.00 91.75 93 GLU A O 1
ATOM 748 N N . THR A 1 94 ? 3.435 7.612 13.134 1.00 91.50 94 THR A N 1
ATOM 749 C CA . THR A 1 94 ? 4.394 7.311 12.069 1.00 91.50 94 THR A CA 1
ATOM 750 C C . THR A 1 94 ? 4.515 8.482 11.102 1.00 91.50 94 THR A C 1
ATOM 752 O O . THR A 1 94 ? 3.513 8.947 10.564 1.00 91.50 94 THR A O 1
ATOM 755 N N . GLY A 1 95 ? 5.747 8.918 10.840 1.00 92.31 95 GLY A N 1
ATOM 756 C CA . GLY A 1 95 ? 6.053 9.978 9.878 1.00 92.31 95 GLY A CA 1
ATOM 757 C C . GLY A 1 95 ? 6.353 9.456 8.470 1.00 92.31 95 GLY A C 1
ATOM 758 O O . GLY A 1 95 ? 6.698 8.287 8.281 1.00 92.31 95 GLY A O 1
ATOM 759 N N . SER A 1 96 ? 6.300 10.340 7.471 1.00 91.00 96 SER A N 1
ATOM 760 C CA . SER A 1 96 ? 6.543 9.985 6.062 1.00 91.00 96 SER A CA 1
ATOM 761 C C . SER A 1 96 ? 7.951 9.447 5.818 1.00 91.00 96 SER A C 1
ATOM 763 O O . SER A 1 96 ? 8.125 8.514 5.047 1.00 91.00 96 SER A O 1
ATOM 765 N N . ALA A 1 97 ? 8.956 9.943 6.540 1.00 92.31 97 ALA A N 1
ATOM 766 C CA . ALA A 1 97 ? 10.321 9.422 6.454 1.00 92.31 97 ALA A CA 1
ATOM 767 C C . ALA A 1 97 ? 10.442 7.949 6.895 1.00 92.31 97 ALA A C 1
ATOM 769 O O . ALA A 1 97 ? 11.400 7.273 6.537 1.00 92.31 97 ALA A O 1
ATOM 770 N N . GLN A 1 98 ? 9.486 7.444 7.682 1.00 92.25 98 GLN A N 1
ATOM 771 C CA . GLN A 1 98 ? 9.490 6.062 8.158 1.00 92.25 98 GLN A CA 1
ATOM 772 C C . GLN A 1 98 ? 8.740 5.141 7.198 1.00 92.25 98 GLN A C 1
ATOM 774 O O . GLN A 1 98 ? 9.256 4.085 6.850 1.00 92.25 98 GLN A O 1
ATOM 779 N N . VAL A 1 99 ? 7.540 5.540 6.767 1.00 92.75 99 VAL A N 1
ATOM 780 C CA . VAL A 1 99 ? 6.605 4.665 6.029 1.00 92.75 99 VAL A CA 1
ATOM 781 C C . VAL A 1 99 ? 6.308 5.126 4.600 1.00 92.75 99 VAL A C 1
ATOM 783 O O . VAL A 1 99 ? 5.628 4.430 3.860 1.00 92.75 99 VAL A O 1
ATOM 786 N N . GLY A 1 100 ? 6.803 6.286 4.183 1.00 91.25 100 GLY A N 1
ATOM 787 C CA . GLY A 1 100 ? 6.464 6.911 2.906 1.00 91.25 100 GLY A CA 1
ATOM 788 C C . GLY A 1 100 ? 5.074 7.558 2.892 1.00 91.25 100 GLY A C 1
ATOM 789 O O . GLY A 1 100 ? 4.187 7.236 3.685 1.00 91.25 100 GLY A O 1
ATOM 790 N N . ASP A 1 101 ? 4.866 8.479 1.953 1.00 89.81 101 ASP A N 1
ATOM 791 C CA . ASP A 1 101 ? 3.620 9.252 1.868 1.00 89.81 101 ASP A CA 1
ATOM 792 C C . ASP A 1 101 ? 2.413 8.387 1.474 1.00 89.81 101 ASP A C 1
ATOM 794 O O . ASP A 1 101 ? 1.310 8.583 1.982 1.00 89.81 101 ASP A O 1
ATOM 798 N N . GLU A 1 102 ? 2.615 7.384 0.612 1.00 88.00 102 GLU A N 1
ATOM 799 C CA . GLU A 1 102 ? 1.541 6.478 0.176 1.00 88.00 102 GLU A CA 1
ATOM 800 C C . GLU A 1 102 ? 0.910 5.721 1.352 1.00 88.00 102 GLU A C 1
ATOM 802 O O . GLU A 1 102 ? -0.308 5.539 1.396 1.00 88.00 102 GLU A O 1
ATOM 807 N N . ALA A 1 103 ? 1.726 5.312 2.326 1.00 91.06 103 ALA A N 1
ATOM 808 C CA . ALA A 1 103 ? 1.269 4.591 3.505 1.00 91.06 103 ALA A CA 1
ATOM 809 C C . ALA A 1 103 ? 0.451 5.489 4.445 1.00 91.06 103 ALA A C 1
ATOM 811 O O . ALA A 1 103 ? -0.566 5.054 4.989 1.00 91.06 103 ALA A O 1
ATOM 812 N N . LEU A 1 104 ? 0.847 6.758 4.594 1.00 92.44 104 LEU A N 1
ATOM 813 C CA . LEU A 1 104 ? 0.089 7.741 5.370 1.00 92.44 104 LEU A CA 1
ATOM 814 C C . LEU A 1 104 ? -1.251 8.076 4.712 1.00 92.44 104 LEU A C 1
ATOM 816 O O . LEU A 1 104 ? -2.265 8.163 5.401 1.00 92.44 104 LEU A O 1
ATOM 820 N N . MET A 1 105 ? -1.283 8.208 3.383 1.00 90.94 105 MET A N 1
ATOM 821 C CA . MET A 1 105 ? -2.536 8.404 2.648 1.00 90.94 105 MET A CA 1
ATOM 822 C C . MET A 1 105 ? -3.478 7.206 2.819 1.00 90.94 105 MET A C 1
ATOM 824 O O . MET A 1 105 ? -4.666 7.394 3.083 1.00 90.94 105 MET A O 1
ATOM 828 N N . ALA A 1 106 ? -2.952 5.981 2.717 1.00 92.56 106 ALA A N 1
ATOM 829 C CA . ALA A 1 106 ? -3.728 4.765 2.944 1.00 92.56 106 ALA A CA 1
ATOM 830 C C . ALA A 1 106 ? -4.295 4.725 4.368 1.00 92.56 106 ALA A C 1
ATOM 832 O O . ALA A 1 106 ? -5.495 4.540 4.533 1.00 92.56 106 ALA A O 1
ATOM 833 N N . ARG A 1 107 ? -3.475 5.003 5.387 1.00 93.75 107 ARG A N 1
ATOM 834 C CA . ARG A 1 107 ? -3.894 5.121 6.794 1.00 93.75 107 ARG A CA 1
ATOM 835 C C . ARG A 1 107 ? -4.988 6.167 6.991 1.00 93.75 107 ARG A C 1
ATOM 837 O O . ARG A 1 107 ? -5.959 5.908 7.691 1.00 93.75 107 ARG A O 1
ATOM 844 N N . HIS A 1 108 ? -4.844 7.345 6.392 1.00 92.31 108 HIS A N 1
ATOM 845 C CA . HIS A 1 108 ? -5.835 8.412 6.522 1.00 92.31 108 HIS A CA 1
ATOM 846 C C . HIS A 1 108 ? -7.198 7.988 5.962 1.00 92.31 108 HIS A C 1
ATOM 848 O O . HIS A 1 108 ? -8.239 8.376 6.48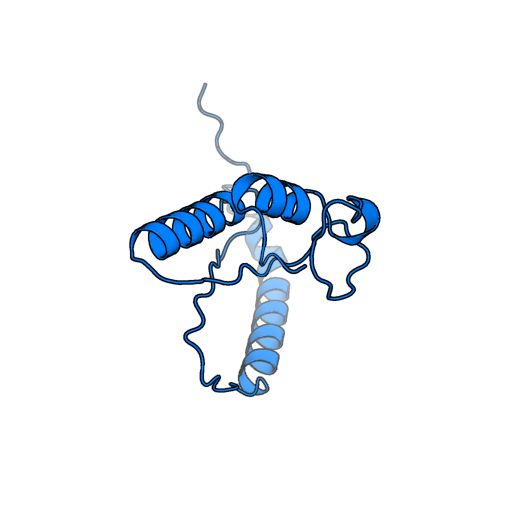3 1.00 92.31 108 HIS A O 1
ATOM 854 N N . ARG A 1 109 ? -7.198 7.191 4.893 1.00 92.06 109 ARG A N 1
ATOM 855 C CA . ARG A 1 109 ? -8.417 6.778 4.201 1.00 92.06 109 ARG A CA 1
ATOM 856 C C . ARG A 1 109 ? -9.035 5.499 4.768 1.00 92.06 109 ARG A C 1
ATOM 858 O O . ARG A 1 109 ? -10.244 5.411 4.931 1.00 92.06 109 ARG A O 1
ATOM 865 N N . LEU A 1 110 ? -8.197 4.531 5.119 1.00 92.50 110 LEU A N 1
ATOM 866 C CA . LEU A 1 110 ? -8.596 3.226 5.634 1.00 92.50 110 LEU A CA 1
ATOM 867 C C . LEU A 1 110 ? -8.653 3.181 7.166 1.00 92.50 110 LEU A C 1
ATOM 869 O O . LEU A 1 110 ? -9.116 2.190 7.727 1.00 92.50 110 LEU A O 1
ATOM 873 N N . GLY A 1 111 ? -8.178 4.199 7.875 1.00 90.31 111 GLY A N 1
ATOM 874 C CA . GLY A 1 111 ? -8.066 4.141 9.325 1.00 90.31 111 GLY A CA 1
ATOM 875 C C . GLY A 1 111 ? -7.006 3.121 9.744 1.00 90.31 111 GLY A C 1
ATOM 876 O O . GLY A 1 111 ? -5.822 3.315 9.482 1.00 90.31 111 GLY A O 1
ATOM 877 N N . SER A 1 112 ? -7.387 2.072 10.472 1.00 83.62 112 SER A N 1
ATOM 878 C CA . SER A 1 112 ? -6.480 1.055 11.035 1.00 83.62 112 SER A CA 1
ATOM 879 C C . SER A 1 112 ? -6.130 -0.077 10.049 1.00 83.62 112 SER A C 1
ATOM 881 O O . SER A 1 112 ? -6.616 -0.114 8.920 1.00 83.62 112 SER A O 1
ATOM 883 N N . HIS A 1 113 ? -5.257 -0.998 10.481 1.00 91.12 113 HIS A N 1
ATOM 884 C CA . HIS A 1 113 ? -4.813 -2.181 9.719 1.00 91.12 113 HIS A CA 1
ATOM 885 C C . HIS A 1 113 ? -4.083 -1.854 8.407 1.00 91.12 113 HIS A C 1
ATOM 887 O O . HIS A 1 113 ? -4.301 -2.487 7.376 1.00 91.12 113 HIS A O 1
ATOM 893 N N . CYS A 1 114 ? -3.204 -0.851 8.462 1.00 93.06 114 CYS A N 1
ATOM 894 C CA . CYS A 1 114 ? -2.292 -0.489 7.380 1.00 93.06 114 CYS A CA 1
ATOM 895 C C . CYS A 1 114 ? -0.850 -0.776 7.808 1.00 93.06 114 CYS A C 1
ATOM 897 O O . CYS A 1 114 ? -0.440 -0.367 8.897 1.00 93.06 114 CYS A O 1
ATOM 899 N N . TYR A 1 115 ? -0.082 -1.439 6.949 1.00 92.81 115 TYR A N 1
ATOM 900 C CA . TYR A 1 115 ? 1.319 -1.791 7.185 1.00 92.81 115 TYR A CA 1
ATOM 901 C C . TYR A 1 115 ? 2.174 -1.359 6.001 1.00 92.81 115 TYR A C 1
ATOM 903 O O . TYR A 1 115 ? 1.696 -1.327 4.864 1.00 92.81 115 TYR A O 1
ATOM 911 N N . SER A 1 116 ? 3.426 -1.002 6.272 1.00 90.31 116 SER A N 1
ATOM 912 C CA . SER A 1 116 ? 4.370 -0.516 5.272 1.00 90.31 116 SER A CA 1
ATOM 913 C C . SER A 1 116 ? 5.812 -0.825 5.629 1.00 90.31 116 SER A C 1
ATOM 915 O O . SER A 1 116 ? 6.086 -1.044 6.828 1.00 90.31 116 SER A O 1
#